Protein AF-A0A0K2ZG49-F1 (afdb_monomer_lite)

pLDDT: mean 92.21, std 7.07, range [54.56, 97.75]

InterPro domains:
  IPR029033 Histidine phosphatase superfamily [G3DSA:3.40.50.1240] (1-82)
  IPR029033 Histidine phosphatase superfamily [SSF53254] (3-73)

Structure (mmCIF, N/CA/C/O backbone):
data_AF-A0A0K2ZG49-F1
#
_entry.id   AF-A0A0K2ZG49-F1
#
loop_
_atom_site.group_PDB
_atom_site.id
_atom_site.type_symbol
_atom_site.label_atom_id
_atom_site.label_alt_id
_atom_site.label_comp_id
_atom_site.label_asym_id
_atom_site.label_entity_id
_atom_site.label_seq_id
_atom_site.pdbx_PDB_ins_code
_atom_site.Cartn_x
_atom_site.Cartn_y
_atom_site.Cartn_z
_atom_site.occupancy
_atom_site.B_iso_or_equiv
_atom_site.auth_seq_id
_atom_site.auth_comp_id
_atom_site.auth_asym_id
_atom_site.auth_atom_id
_atom_site.pdbx_PDB_model_num
ATOM 1 N N . MET A 1 1 ? 19.942 -7.236 -9.152 1.00 54.56 1 MET A N 1
ATOM 2 C CA . MET A 1 1 ? 19.148 -7.886 -8.088 1.00 54.56 1 MET A CA 1
ATOM 3 C C . MET A 1 1 ? 17.684 -7.540 -8.330 1.00 54.56 1 MET A C 1
ATOM 5 O O . MET A 1 1 ? 17.440 -6.382 -8.652 1.00 54.56 1 MET A O 1
ATOM 9 N N . PRO A 1 2 ? 16.733 -8.485 -8.255 1.00 80.19 2 PRO A N 1
ATOM 10 C CA . PRO A 1 2 ? 15.307 -8.160 -8.294 1.00 80.19 2 PRO A CA 1
ATOM 11 C C . PRO A 1 2 ? 14.964 -7.265 -7.095 1.00 80.19 2 PRO A C 1
ATOM 13 O O . PRO A 1 2 ? 15.274 -7.628 -5.965 1.00 80.19 2 PRO A O 1
ATOM 16 N N . GLY A 1 3 ? 14.379 -6.092 -7.338 1.00 85.31 3 GLY A N 1
ATOM 17 C CA . GLY A 1 3 ? 14.117 -5.080 -6.307 1.00 85.31 3 GLY A CA 1
ATOM 18 C C . GLY A 1 3 ? 12.636 -4.740 -6.196 1.00 85.31 3 GLY A C 1
ATOM 19 O O . GLY A 1 3 ? 12.233 -3.639 -6.558 1.00 85.31 3 GLY A O 1
ATOM 20 N N . GLY A 1 4 ? 11.819 -5.698 -5.756 1.00 93.38 4 GLY A N 1
ATOM 21 C CA . GLY A 1 4 ? 10.420 -5.428 -5.421 1.00 93.38 4 GLY A CA 1
ATOM 22 C C . GLY A 1 4 ? 10.302 -4.680 -4.093 1.00 93.38 4 GLY A C 1
ATOM 23 O O . GLY A 1 4 ? 11.113 -4.891 -3.192 1.00 93.38 4 GLY A O 1
ATOM 24 N N . ALA A 1 5 ? 9.289 -3.828 -3.962 1.00 95.75 5 ALA A N 1
ATOM 25 C CA . ALA A 1 5 ? 9.055 -3.038 -2.760 1.00 95.75 5 ALA A CA 1
ATOM 26 C C . ALA A 1 5 ? 7.572 -3.002 -2.380 1.00 95.75 5 ALA A C 1
ATOM 28 O O . ALA A 1 5 ? 6.695 -2.830 -3.231 1.00 95.75 5 ALA A O 1
ATOM 29 N N . LEU A 1 6 ? 7.311 -3.100 -1.076 1.00 96.62 6 LEU A N 1
ATOM 30 C CA . LEU A 1 6 ? 6.074 -2.625 -0.467 1.00 96.62 6 LEU A CA 1
ATOM 31 C C . LEU A 1 6 ? 6.257 -1.144 -0.133 1.00 96.62 6 LEU A C 1
ATOM 33 O O . LEU A 1 6 ? 7.175 -0.780 0.599 1.00 96.62 6 LEU A O 1
ATOM 37 N N . VAL A 1 7 ? 5.399 -0.292 -0.686 1.00 97.19 7 VAL A N 1
ATOM 38 C CA . VAL A 1 7 ? 5.453 1.155 -0.481 1.00 97.19 7 VAL A CA 1
ATOM 39 C C . VAL A 1 7 ? 4.257 1.586 0.353 1.00 97.19 7 VAL A C 1
ATOM 41 O O . VAL A 1 7 ? 3.113 1.452 -0.081 1.00 97.19 7 VAL A O 1
ATOM 44 N N . PHE A 1 8 ? 4.545 2.120 1.539 1.00 97.19 8 PHE A N 1
ATOM 45 C CA . PHE A 1 8 ? 3.565 2.717 2.440 1.00 97.19 8 PHE A CA 1
ATOM 46 C C . PHE A 1 8 ? 3.566 4.232 2.243 1.00 97.19 8 PHE A C 1
ATOM 48 O O . PHE A 1 8 ? 4.574 4.898 2.476 1.00 97.19 8 PHE A O 1
ATOM 55 N N . GLU A 1 9 ? 2.433 4.787 1.829 1.00 97.31 9 GLU A N 1
ATOM 56 C CA . GLU A 1 9 ? 2.280 6.220 1.591 1.00 97.31 9 GLU A CA 1
ATOM 57 C C . GLU A 1 9 ? 1.293 6.804 2.596 1.00 97.31 9 GLU A C 1
ATOM 59 O O . GLU A 1 9 ? 0.165 6.323 2.721 1.00 97.31 9 GLU A O 1
ATOM 64 N N . ARG A 1 10 ? 1.697 7.867 3.300 1.00 97.31 10 ARG A N 1
ATOM 65 C CA . ARG A 1 10 ? 0.806 8.610 4.195 1.00 97.31 10 ARG A CA 1
ATOM 66 C C . ARG A 1 10 ? 0.173 9.781 3.459 1.00 97.31 10 ARG A C 1
ATOM 68 O O . ARG A 1 10 ? 0.855 10.742 3.115 1.00 97.31 10 ARG A O 1
ATOM 75 N N . TRP A 1 11 ? -1.142 9.729 3.316 1.00 95.94 11 TRP A N 1
ATOM 76 C CA . TRP A 1 11 ? -1.952 10.753 2.671 1.00 95.94 11 TRP A CA 1
ATOM 77 C C . TRP A 1 11 ? -2.735 11.559 3.705 1.00 95.94 11 TRP A C 1
ATOM 79 O O . TRP A 1 11 ? -3.143 11.039 4.744 1.00 95.94 11 TRP A O 1
ATOM 89 N N . ARG A 1 12 ? -2.966 12.840 3.407 1.00 95.81 12 ARG A N 1
ATOM 90 C CA . ARG A 1 12 ? -3.921 13.686 4.128 1.00 95.81 12 ARG A CA 1
ATOM 91 C C . ARG A 1 12 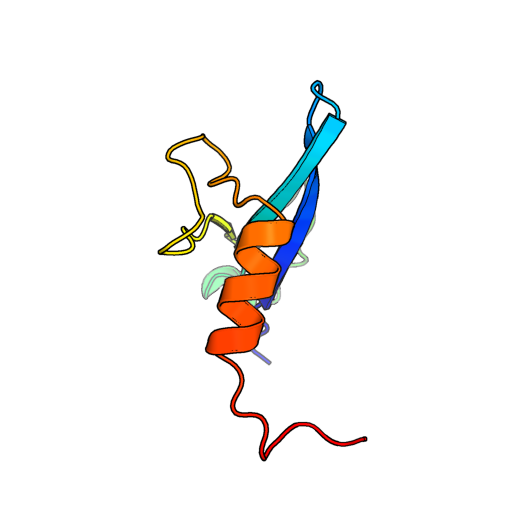? -5.099 13.962 3.201 1.00 95.81 12 ARG A C 1
ATOM 93 O O . ARG A 1 12 ? -4.907 14.533 2.131 1.00 95.81 12 ARG A O 1
ATOM 100 N N . ARG A 1 13 ? -6.290 13.522 3.594 1.00 90.94 13 ARG A N 1
ATOM 101 C CA . ARG A 1 13 ? -7.540 13.756 2.866 1.00 90.94 13 ARG A CA 1
ATOM 102 C C . ARG A 1 13 ? -8.014 15.204 3.033 1.00 90.94 13 ARG A C 1
ATOM 104 O O . ARG A 1 13 ? -7.536 15.928 3.908 1.00 90.94 13 ARG A O 1
ATOM 111 N N . ALA A 1 14 ? -8.968 15.609 2.195 1.00 92.12 14 ALA A N 1
ATOM 112 C CA . ALA A 1 14 ? -9.569 16.944 2.234 1.00 92.12 14 ALA A CA 1
ATOM 113 C C . ALA A 1 14 ? -10.292 17.236 3.563 1.00 92.12 14 ALA A C 1
ATOM 115 O O . ALA A 1 14 ? -10.255 18.363 4.044 1.00 92.12 14 ALA A O 1
ATOM 116 N N . ASP A 1 15 ? -10.865 16.209 4.196 1.00 92.25 15 ASP A N 1
ATOM 117 C CA . ASP A 1 15 ? -11.464 16.257 5.541 1.00 92.25 15 ASP A CA 1
ATOM 118 C C . ASP A 1 15 ? -10.421 16.343 6.679 1.00 92.25 15 ASP A C 1
ATOM 120 O O . ASP A 1 15 ? -10.762 16.339 7.860 1.00 92.25 15 ASP A O 1
ATOM 124 N N . GLY A 1 16 ? -9.131 16.404 6.339 1.00 94.81 16 GLY A N 1
ATOM 125 C CA . GLY A 1 16 ? -8.021 16.469 7.279 1.00 94.81 16 GLY A CA 1
ATOM 126 C C . GLY A 1 16 ? -7.567 15.116 7.830 1.00 94.81 16 GLY A C 1
ATOM 127 O O . GLY A 1 16 ? -6.511 15.075 8.471 1.00 94.81 16 GLY A O 1
ATOM 128 N N . GLN A 1 17 ? -8.284 14.019 7.559 1.00 94.00 17 GLN A N 1
ATOM 129 C CA . GLN A 1 17 ? -7.920 12.691 8.048 1.00 94.00 17 GLN A CA 1
ATOM 130 C C . GLN A 1 17 ? -6.626 12.185 7.404 1.00 94.00 17 GLN A C 1
ATOM 132 O O . GLN A 1 17 ? -6.352 12.409 6.222 1.00 94.00 17 GLN A O 1
ATOM 137 N N . ARG A 1 18 ? -5.813 11.475 8.195 1.00 97.00 18 ARG A N 1
ATOM 138 C CA . ARG A 1 18 ? -4.587 10.818 7.723 1.00 97.00 18 ARG A CA 1
ATOM 139 C C . ARG A 1 18 ? -4.860 9.347 7.455 1.00 97.00 18 ARG A C 1
ATOM 141 O O . ARG A 1 18 ? -5.291 8.621 8.352 1.00 97.00 18 ARG A O 1
ATOM 148 N N . VAL A 1 19 ? -4.554 8.913 6.243 1.00 97.06 19 VAL A N 1
ATOM 149 C CA . VAL A 1 19 ? -4.736 7.531 5.793 1.00 97.06 19 VAL A CA 1
ATOM 150 C C . VAL A 1 19 ? -3.431 6.995 5.222 1.00 97.06 19 VAL A C 1
ATOM 152 O O . VAL A 1 19 ? -2.586 7.760 4.752 1.00 97.06 19 VAL A O 1
ATOM 155 N N . ILE A 1 20 ? -3.265 5.682 5.275 1.00 97.75 20 ILE A N 1
ATOM 156 C CA . ILE A 1 20 ? -2.189 4.952 4.624 1.00 97.75 20 ILE A CA 1
ATOM 157 C C . ILE A 1 20 ? -2.742 4.259 3.386 1.00 97.75 20 ILE A C 1
ATOM 159 O O . ILE A 1 20 ? -3.822 3.666 3.425 1.00 97.75 20 ILE A O 1
ATOM 163 N N . ARG A 1 21 ? -1.977 4.334 2.297 1.00 97.50 21 ARG A N 1
ATOM 164 C CA . ARG A 1 21 ? -2.142 3.493 1.112 1.00 97.50 21 ARG A CA 1
ATOM 165 C C . ARG A 1 21 ? -0.934 2.585 0.997 1.00 97.50 21 ARG A C 1
ATOM 167 O O . ARG A 1 21 ? 0.195 3.039 1.187 1.00 97.50 21 ARG A O 1
ATOM 174 N N . LEU A 1 22 ? -1.179 1.320 0.683 1.00 97.25 22 LEU A N 1
ATOM 175 C CA . LEU A 1 22 ? -0.135 0.343 0.416 1.00 97.25 22 LEU A CA 1
ATOM 176 C C . LEU A 1 22 ? -0.173 -0.029 -1.059 1.00 97.25 22 LEU A C 1
ATOM 178 O O . LEU A 1 22 ? -1.236 -0.282 -1.626 1.00 97.25 22 LEU A O 1
ATOM 182 N N . ARG A 1 23 ? 0.999 -0.093 -1.678 1.00 96.44 23 ARG A N 1
ATOM 183 C CA . ARG A 1 23 ? 1.160 -0.657 -3.016 1.00 96.44 23 ARG A CA 1
ATOM 184 C C . ARG A 1 23 ? 2.381 -1.551 -3.068 1.00 96.44 23 ARG A C 1
ATOM 186 O O . ARG A 1 23 ? 3.380 -1.287 -2.403 1.00 96.44 23 ARG A O 1
ATOM 193 N N . TYR A 1 24 ? 2.306 -2.580 -3.895 1.00 96.38 24 TYR A N 1
ATOM 194 C CA . TYR A 1 24 ? 3.469 -3.355 -4.295 1.00 96.38 24 TYR A CA 1
ATOM 195 C C . TYR A 1 24 ? 3.953 -2.850 -5.650 1.00 96.38 24 TYR A C 1
ATOM 197 O O . TYR A 1 24 ? 3.139 -2.622 -6.548 1.00 96.38 24 TYR A O 1
ATOM 205 N N . THR A 1 25 ? 5.261 -2.668 -5.805 1.00 95.81 25 THR A N 1
ATOM 206 C CA . THR A 1 25 ? 5.879 -2.310 -7.083 1.00 95.81 25 THR A CA 1
ATOM 207 C C . THR A 1 25 ? 7.116 -3.154 -7.335 1.00 95.81 25 THR A C 1
ATOM 209 O O . THR A 1 25 ? 7.888 -3.434 -6.420 1.00 95.81 25 THR A O 1
ATOM 212 N N . ALA A 1 26 ? 7.293 -3.576 -8.581 1.00 95.00 26 ALA A N 1
ATOM 213 C CA . ALA A 1 26 ? 8.450 -4.336 -9.020 1.00 95.00 26 ALA A CA 1
ATOM 214 C C . ALA A 1 26 ? 8.641 -4.159 -10.525 1.00 95.00 26 ALA A C 1
ATOM 216 O O . ALA A 1 26 ? 7.690 -3.888 -11.255 1.00 95.00 26 ALA A O 1
ATOM 217 N N . GLN A 1 27 ? 9.869 -4.347 -11.001 1.00 94.38 27 GLN A N 1
ATOM 218 C CA . GLN A 1 27 ? 10.138 -4.425 -12.434 1.00 94.38 27 GLN A CA 1
ATOM 219 C C . GLN A 1 27 ? 9.562 -5.720 -13.021 1.00 94.38 27 GLN A C 1
ATOM 221 O O . GLN A 1 27 ? 9.669 -6.787 -12.417 1.00 94.38 27 GLN A O 1
ATOM 226 N N . SER A 1 28 ? 9.007 -5.641 -14.230 1.00 93.06 28 SER A N 1
ATOM 227 C CA . SER A 1 28 ? 8.644 -6.824 -15.010 1.00 93.06 28 SER A CA 1
ATOM 228 C C . SER A 1 28 ? 9.889 -7.606 -15.441 1.00 93.06 28 SER A C 1
ATOM 230 O O . SER A 1 28 ? 11.000 -7.072 -15.500 1.00 93.06 28 SER A O 1
ATOM 232 N N . LEU A 1 29 ? 9.705 -8.874 -15.819 1.00 93.94 29 LEU A N 1
ATOM 233 C CA . LEU A 1 29 ? 10.799 -9.703 -16.338 1.00 93.94 29 LEU A CA 1
ATOM 234 C C . LEU A 1 29 ? 11.466 -9.081 -17.573 1.00 93.94 29 LEU A C 1
ATOM 236 O O . LEU A 1 29 ? 12.688 -9.132 -17.691 1.00 93.94 29 LEU A O 1
ATOM 240 N N . ALA A 1 30 ? 10.687 -8.450 -18.458 1.00 92.88 30 ALA A N 1
ATOM 241 C CA . ALA A 1 30 ? 11.218 -7.742 -19.621 1.00 92.88 30 ALA A CA 1
ATOM 242 C C . ALA A 1 30 ? 12.072 -6.529 -19.207 1.00 92.88 30 ALA A C 1
ATOM 244 O O . ALA A 1 30 ? 13.200 -6.387 -19.674 1.00 92.88 30 ALA A O 1
ATOM 245 N N . GLN A 1 31 ? 11.586 -5.707 -18.265 1.00 92.12 31 GLN A N 1
ATOM 246 C CA . GLN A 1 31 ? 12.340 -4.561 -17.737 1.00 92.12 31 GLN A CA 1
ATOM 247 C C . GLN A 1 31 ? 13.665 -4.992 -17.091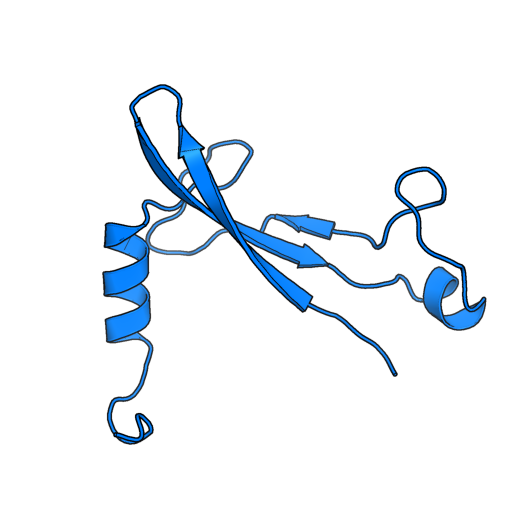 1.00 92.12 31 GLN A C 1
ATOM 249 O O . GLN A 1 31 ? 14.692 -4.356 -17.325 1.00 92.12 31 GLN A O 1
ATOM 254 N N . LEU A 1 32 ? 13.656 -6.082 -16.315 1.00 93.50 32 LEU A N 1
ATOM 255 C CA . LEU A 1 32 ? 14.864 -6.638 -15.699 1.00 93.50 32 LEU A CA 1
ATOM 256 C C . LEU A 1 32 ? 15.842 -7.180 -16.748 1.00 93.50 32 LEU A C 1
ATOM 258 O O . LEU A 1 32 ? 17.032 -6.867 -16.692 1.00 93.50 32 LEU A O 1
ATOM 262 N N . ARG A 1 33 ? 15.350 -7.971 -17.710 1.00 93.69 33 ARG A N 1
ATOM 263 C CA . ARG A 1 33 ? 16.170 -8.608 -18.752 1.00 93.69 33 ARG A CA 1
ATOM 264 C C . ARG A 1 33 ? 16.882 -7.581 -19.627 1.00 93.69 33 ARG A C 1
ATOM 266 O O . ARG A 1 33 ? 18.059 -7.749 -19.927 1.00 93.69 33 ARG A O 1
ATOM 273 N N . GLU A 1 34 ? 16.178 -6.522 -20.009 1.00 93.31 34 GLU A N 1
ATOM 274 C CA . GLU A 1 34 ? 16.700 -5.457 -20.871 1.00 93.31 34 GLU A CA 1
ATOM 275 C C . GLU A 1 34 ? 17.457 -4.372 -20.098 1.00 93.31 34 GLU A C 1
ATOM 277 O O . GLU A 1 34 ? 17.978 -3.442 -20.708 1.00 93.31 34 GLU A O 1
ATOM 282 N N . ARG A 1 35 ? 17.510 -4.463 -18.759 1.00 91.38 35 ARG A N 1
ATOM 283 C CA . ARG A 1 35 ? 18.056 -3.416 -17.877 1.00 91.38 35 ARG A CA 1
ATOM 284 C C . ARG A 1 35 ? 17.453 -2.043 -18.186 1.00 91.38 35 ARG A C 1
ATOM 286 O O . ARG A 1 35 ? 18.150 -1.031 -18.220 1.00 91.38 35 ARG A O 1
ATOM 293 N N . ARG A 1 36 ? 16.146 -2.025 -18.446 1.00 89.69 36 ARG A N 1
ATOM 294 C CA . ARG A 1 36 ? 15.441 -0.834 -18.910 1.00 89.69 36 ARG A CA 1
ATOM 295 C C . ARG A 1 36 ? 15.477 0.247 -17.828 1.00 89.69 36 ARG A C 1
ATOM 297 O O . ARG A 1 36 ? 15.044 0.002 -16.701 1.00 89.69 36 ARG A O 1
ATOM 304 N N . THR A 1 37 ? 15.950 1.441 -18.181 1.00 90.44 37 THR A N 1
ATOM 305 C CA . THR A 1 37 ? 15.849 2.625 -17.318 1.00 90.44 37 THR A CA 1
ATOM 306 C C . THR A 1 37 ? 14.378 2.945 -17.076 1.00 90.44 37 THR A C 1
ATOM 308 O O . THR A 1 37 ? 13.608 3.082 -18.026 1.00 90.44 37 THR A O 1
ATOM 311 N N . LEU A 1 38 ? 13.988 3.048 -15.807 1.00 89.69 38 LEU A N 1
ATOM 312 C CA . LEU A 1 38 ? 12.611 3.331 -15.412 1.00 89.69 38 LEU A CA 1
ATOM 313 C C . LEU A 1 38 ? 12.443 4.831 -15.198 1.00 89.69 38 LEU A C 1
ATOM 315 O O . LEU A 1 38 ? 13.191 5.433 -14.428 1.00 89.69 38 LEU A O 1
ATOM 319 N N . THR A 1 39 ? 11.447 5.425 -15.844 1.00 87.50 39 THR A N 1
ATOM 320 C CA . THR A 1 39 ? 11.059 6.820 -15.613 1.00 87.50 39 THR A CA 1
ATOM 321 C C . THR A 1 39 ? 9.541 6.912 -15.482 1.00 87.50 39 THR A C 1
ATOM 323 O O . THR A 1 39 ? 8.826 5.921 -15.625 1.00 87.50 39 THR A O 1
ATOM 326 N N . LEU A 1 40 ? 9.015 8.103 -15.191 1.00 86.50 40 LEU A N 1
ATOM 327 C CA . LEU A 1 40 ? 7.564 8.309 -15.215 1.00 86.50 40 LEU A CA 1
ATOM 328 C C . LEU A 1 40 ? 7.002 8.226 -16.646 1.00 86.50 40 LEU A C 1
ATOM 330 O O . LEU A 1 40 ? 5.842 7.875 -16.827 1.00 86.50 40 LEU A O 1
ATOM 334 N N . GLN A 1 41 ? 7.825 8.532 -17.655 1.00 82.94 41 GLN A N 1
ATOM 335 C CA . GLN A 1 41 ? 7.442 8.596 -19.069 1.00 82.94 41 GLN A CA 1
ATOM 336 C C . GLN A 1 41 ? 7.803 7.331 -19.869 1.00 82.94 41 GLN A C 1
ATOM 338 O O . GLN A 1 41 ? 7.251 7.115 -20.944 1.00 82.94 41 GLN A O 1
ATOM 343 N N . ALA A 1 42 ? 8.718 6.493 -19.376 1.00 76.94 42 ALA A N 1
ATOM 344 C CA . ALA A 1 42 ? 9.177 5.265 -20.026 1.00 76.94 42 ALA A CA 1
ATOM 345 C C . ALA A 1 42 ? 9.086 4.115 -19.026 1.00 76.94 42 ALA A C 1
ATOM 347 O O . ALA A 1 42 ? 9.552 4.259 -17.896 1.00 76.94 42 ALA A O 1
ATOM 348 N N . PRO A 1 43 ? 8.437 3.006 -19.418 1.00 78.50 43 PRO A N 1
ATOM 349 C CA . PRO A 1 43 ? 7.373 2.407 -18.632 1.00 78.50 43 PRO A CA 1
ATOM 350 C C . PRO A 1 43 ? 7.802 2.254 -17.174 1.00 78.50 43 PRO A C 1
ATOM 352 O O . PRO A 1 43 ? 8.810 1.576 -16.927 1.00 78.50 43 PRO A O 1
ATOM 355 N N . PRO A 1 44 ? 7.068 2.869 -16.226 1.00 86.88 44 PRO A N 1
ATOM 356 C CA . PRO A 1 44 ? 7.379 2.732 -14.814 1.00 86.88 44 PRO A CA 1
ATOM 357 C C . PRO A 1 44 ? 7.354 1.249 -14.422 1.00 86.88 44 PRO A C 1
ATOM 359 O O . PRO A 1 44 ? 6.783 0.416 -15.143 1.00 86.88 44 PRO A O 1
ATOM 362 N N . PRO A 1 45 ? 7.967 0.869 -13.290 1.00 91.38 45 PRO A N 1
ATOM 363 C CA . PRO A 1 45 ? 7.763 -0.478 -12.781 1.00 91.38 45 PRO A CA 1
ATOM 364 C C . PRO A 1 45 ? 6.256 -0.711 -12.586 1.00 91.38 45 PRO A C 1
ATOM 366 O O . PRO A 1 45 ? 5.577 0.170 -12.043 1.00 91.38 45 PRO A O 1
ATOM 369 N N . PRO A 1 46 ? 5.713 -1.866 -13.009 1.00 93.25 46 PRO A N 1
ATOM 370 C CA . PRO A 1 46 ? 4.376 -2.276 -12.619 1.00 93.25 46 PRO A CA 1
ATOM 371 C C . PRO A 1 46 ? 4.136 -2.051 -11.123 1.00 93.25 46 PRO A C 1
ATOM 373 O O . PRO A 1 46 ? 4.995 -2.323 -10.277 1.00 93.25 46 PRO A O 1
ATOM 376 N N . SER A 1 47 ? 2.962 -1.521 -10.797 1.00 94.31 47 SER A N 1
ATOM 377 C CA . SER A 1 47 ? 2.551 -1.269 -9.423 1.00 94.31 47 SER A CA 1
ATOM 378 C C . SER A 1 47 ? 1.079 -1.615 -9.266 1.00 94.31 47 SER A C 1
ATOM 380 O O . SER A 1 47 ? 0.275 -1.298 -10.140 1.00 94.31 47 SER A O 1
ATOM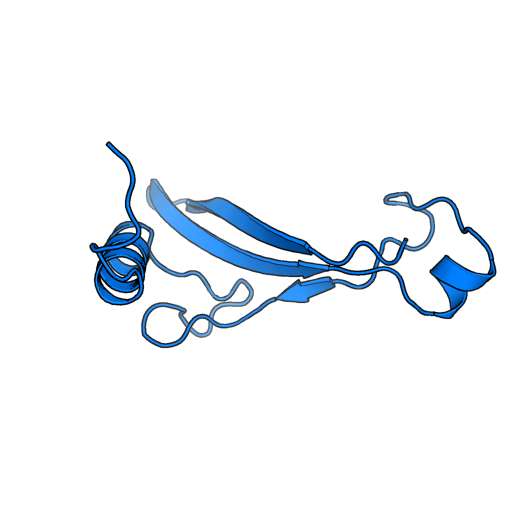 382 N N . ALA A 1 48 ? 0.728 -2.235 -8.144 1.00 94.25 48 ALA A N 1
ATOM 383 C CA . ALA A 1 48 ? -0.648 -2.575 -7.806 1.00 94.25 48 ALA A CA 1
ATOM 384 C C . ALA A 1 48 ? -0.972 -2.123 -6.374 1.00 94.25 48 ALA A C 1
ATOM 386 O O . ALA A 1 48 ? -0.127 -2.301 -5.487 1.00 94.25 48 ALA A O 1
ATOM 387 N N . PRO A 1 49 ? -2.158 -1.534 -6.126 1.00 96.31 49 PRO A N 1
ATOM 388 C CA . PRO A 1 49 ? -2.606 -1.253 -4.769 1.00 96.31 49 PRO A CA 1
ATOM 389 C C . PRO A 1 49 ? -2.826 -2.568 -4.012 1.00 96.31 49 PRO A C 1
ATOM 391 O O . PRO A 1 49 ? -3.288 -3.557 -4.582 1.00 96.31 49 PRO A O 1
ATOM 394 N N . VAL A 1 50 ? -2.505 -2.571 -2.723 1.00 96.44 50 VAL A N 1
ATOM 395 C CA . VAL A 1 50 ? -2.681 -3.720 -1.830 1.00 96.44 50 VAL A CA 1
ATOM 396 C C . VAL A 1 50 ? -3.736 -3.358 -0.796 1.00 96.44 50 VAL A C 1
ATOM 398 O O . VAL A 1 50 ? -3.611 -2.359 -0.089 1.00 96.44 50 VAL A O 1
ATOM 401 N N . PHE A 1 51 ? -4.782 -4.173 -0.717 1.00 97.00 51 PHE A N 1
ATOM 402 C CA . PHE A 1 51 ? -5.802 -4.046 0.314 1.00 97.00 51 PHE A CA 1
ATOM 403 C C . PHE A 1 51 ? -5.250 -4.564 1.647 1.00 97.00 51 PHE A C 1
ATOM 405 O O . PHE A 1 51 ? -4.709 -5.668 1.686 1.00 97.00 51 PHE A O 1
ATOM 412 N N . ILE A 1 52 ? -5.392 -3.792 2.728 1.00 96.56 52 ILE A N 1
ATOM 413 C CA . ILE A 1 52 ? -4.979 -4.189 4.079 1.00 96.56 52 ILE A CA 1
ATOM 414 C C . ILE A 1 52 ? -6.214 -4.698 4.839 1.00 96.56 52 ILE A C 1
ATOM 416 O O . ILE A 1 52 ? -7.078 -3.892 5.216 1.00 96.56 52 ILE A O 1
ATOM 420 N N . PRO A 1 53 ? -6.330 -6.017 5.088 1.00 95.38 53 PRO A N 1
ATOM 421 C CA . PRO A 1 53 ? -7.441 -6.566 5.853 1.00 95.38 53 PRO A CA 1
ATOM 422 C C . PRO A 1 53 ? -7.536 -5.934 7.243 1.00 95.38 53 PRO A C 1
ATOM 424 O O . PRO A 1 53 ? -6.529 -5.708 7.908 1.00 95.38 53 PRO A O 1
ATOM 427 N N . GLY A 1 54 ? -8.761 -5.640 7.676 1.00 94.88 54 GLY A N 1
ATOM 428 C CA . GLY A 1 54 ? -9.026 -5.035 8.983 1.00 94.88 54 GLY A CA 1
ATOM 429 C C . GLY A 1 54 ? -8.936 -3.507 9.032 1.00 94.88 54 GLY A C 1
ATOM 430 O O . GLY A 1 54 ? -9.318 -2.936 10.050 1.00 94.88 54 GLY A O 1
ATOM 431 N N . CYS A 1 55 ? -8.492 -2.819 7.969 1.00 96.06 55 CYS A N 1
ATOM 432 C CA . CYS A 1 55 ? -8.530 -1.349 7.950 1.00 96.06 55 CYS A CA 1
ATOM 433 C C . CYS A 1 55 ? -8.811 -0.687 6.599 1.00 96.06 55 CYS A C 1
ATOM 435 O O . CYS A 1 55 ? -9.342 0.425 6.589 1.00 96.06 55 CYS A O 1
ATOM 437 N N . SER A 1 56 ? -8.456 -1.306 5.469 1.00 96.69 56 SER A N 1
ATOM 438 C CA . SER A 1 56 ? -8.694 -0.700 4.160 1.00 96.69 56 SER A CA 1
ATOM 439 C C . SER A 1 56 ? -10.189 -0.620 3.844 1.00 96.69 56 SER A C 1
ATOM 441 O O . SER A 1 56 ? -10.955 -1.556 4.063 1.00 96.69 56 SER A O 1
ATOM 443 N N . SER A 1 57 ? -10.596 0.510 3.274 1.00 93.56 57 SER A N 1
ATOM 444 C CA . SER A 1 57 ? -11.930 0.720 2.701 1.00 93.56 57 SER A CA 1
ATOM 445 C C . SER A 1 5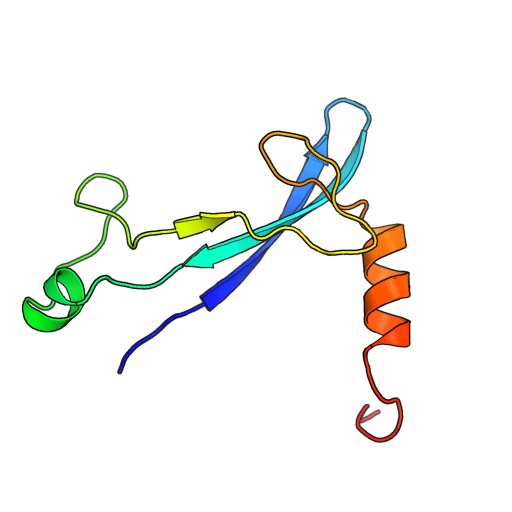7 ? -11.936 0.420 1.200 1.00 93.56 57 SER A C 1
ATOM 447 O O . SER A 1 57 ? -10.906 0.553 0.547 1.00 93.56 57 SER A O 1
ATOM 449 N N . ALA A 1 58 ? -13.091 0.098 0.609 1.00 88.94 58 ALA A N 1
ATOM 450 C CA . ALA A 1 58 ? -13.239 -0.147 -0.837 1.00 88.94 58 ALA A CA 1
ATOM 451 C C . ALA A 1 58 ? -13.159 1.134 -1.707 1.00 88.94 58 ALA A C 1
ATOM 453 O O . ALA A 1 58 ? -13.789 1.241 -2.755 1.00 88.94 58 ALA A O 1
ATOM 454 N N . THR A 1 59 ? -12.400 2.135 -1.262 1.00 85.88 59 THR A N 1
ATOM 455 C CA . THR A 1 59 ? -12.079 3.324 -2.057 1.00 85.88 59 THR A CA 1
ATOM 456 C C . THR A 1 59 ? -11.016 2.988 -3.103 1.00 85.88 59 THR A C 1
ATOM 458 O O . THR A 1 59 ? -10.275 2.021 -2.948 1.00 85.88 59 THR A O 1
ATOM 461 N N . GLN A 1 60 ? -10.879 3.816 -4.143 1.00 81.62 60 GLN A N 1
ATOM 462 C CA . GLN A 1 60 ? -9.902 3.604 -5.224 1.00 81.62 60 GLN A CA 1
ATOM 463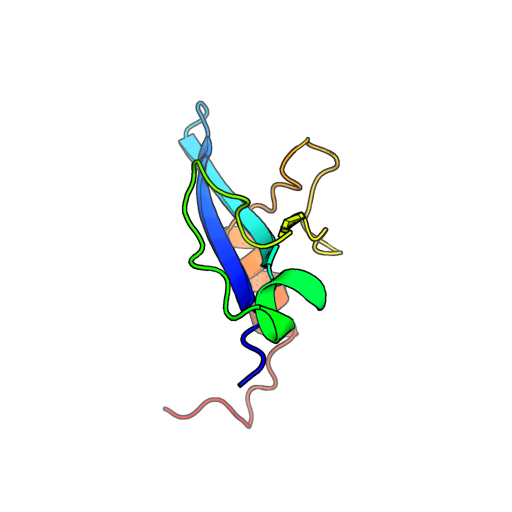 C C . GLN A 1 60 ? -8.452 3.416 -4.727 1.00 81.62 60 GLN A C 1
ATOM 465 O O . GLN A 1 60 ? -7.658 2.754 -5.388 1.00 81.62 60 GLN A O 1
ATOM 470 N N . GLY A 1 61 ? -8.098 3.996 -3.573 1.00 85.19 61 GLY A N 1
ATOM 471 C CA . GLY A 1 61 ? -6.762 3.901 -2.976 1.00 85.19 61 GLY A CA 1
ATOM 472 C C . GLY A 1 61 ? -6.608 2.853 -1.871 1.00 85.19 61 GLY A C 1
ATOM 473 O O . GLY A 1 61 ? -5.523 2.759 -1.306 1.00 85.19 61 GLY A O 1
ATOM 474 N N . TYR A 1 62 ? -7.670 2.112 -1.533 1.00 95.94 62 TYR A N 1
ATOM 475 C CA . TYR A 1 62 ? -7.725 1.231 -0.361 1.00 95.94 62 TYR A CA 1
ATOM 476 C C . TYR A 1 62 ? -7.304 1.907 0.944 1.00 95.94 62 TYR A C 1
ATOM 478 O O . TYR A 1 62 ? -6.579 1.335 1.761 1.00 95.94 62 TYR A O 1
ATOM 486 N N . ASP A 1 63 ? -7.790 3.135 1.138 1.00 96.06 63 ASP A N 1
ATOM 487 C CA . ASP A 1 63 ? -7.432 3.970 2.278 1.00 96.06 63 ASP A CA 1
ATOM 488 C C . ASP A 1 63 ? -7.678 3.230 3.594 1.00 96.06 63 ASP A C 1
ATOM 490 O O . ASP A 1 63 ? -8.801 2.797 3.876 1.00 96.06 63 ASP A O 1
ATOM 494 N N . CYS A 1 64 ? -6.613 3.133 4.385 1.00 97.25 64 CYS A N 1
ATOM 495 C CA . CYS A 1 64 ? -6.590 2.574 5.725 1.00 97.25 64 CYS A CA 1
ATOM 496 C C . CYS A 1 64 ? -6.317 3.712 6.724 1.00 97.25 64 CYS A C 1
ATOM 498 O O . CYS A 1 64 ? -5.265 4.354 6.630 1.00 97.25 64 CYS A O 1
ATOM 500 N N . PRO A 1 65 ? -7.227 4.030 7.662 1.00 96.81 65 PRO A N 1
ATOM 501 C CA . PRO A 1 65 ? -6.989 5.084 8.645 1.00 96.81 65 PRO A CA 1
ATOM 502 C C . PRO A 1 65 ? -5.708 4.827 9.446 1.00 96.81 65 PRO A C 1
ATOM 504 O O . PRO A 1 65 ? -5.494 3.726 9.953 1.00 96.81 65 PRO A O 1
ATOM 507 N N . LEU A 1 66 ? -4.857 5.850 9.584 1.00 97.00 66 LEU A N 1
ATOM 508 C CA . LEU A 1 66 ? -3.561 5.706 10.255 1.00 97.00 66 LEU A CA 1
ATOM 509 C C . LEU A 1 66 ? -3.670 5.157 11.696 1.00 97.00 66 LEU A C 1
ATOM 511 O O . LEU A 1 66 ? -2.881 4.272 12.025 1.00 97.00 66 LEU A O 1
ATOM 515 N N . PRO A 1 67 ? -4.618 5.607 12.549 1.00 96.75 67 PRO A N 1
ATOM 516 C CA . PRO A 1 67 ? -4.758 5.051 13.896 1.00 96.75 67 PRO A CA 1
ATOM 517 C C . PRO A 1 67 ? -5.106 3.558 13.886 1.00 96.75 67 PRO A C 1
ATOM 519 O O . PRO A 1 67 ? -4.520 2.789 14.639 1.00 96.75 67 PRO A O 1
ATOM 522 N N . THR A 1 68 ? -6.000 3.134 12.986 1.00 97.31 68 THR A N 1
ATOM 523 C CA . THR A 1 68 ? -6.381 1.723 12.839 1.00 97.31 68 THR A CA 1
ATOM 524 C C . THR A 1 68 ? -5.195 0.880 12.379 1.00 97.31 68 THR A C 1
ATOM 526 O O . THR A 1 68 ? -4.965 -0.191 12.933 1.00 97.31 68 THR A O 1
ATOM 529 N N . LEU A 1 69 ? -4.397 1.373 11.421 1.00 97.06 69 LEU A N 1
ATOM 530 C CA . LEU A 1 69 ? -3.183 0.670 10.999 1.00 97.06 69 LEU A CA 1
ATOM 531 C C . LEU A 1 69 ? -2.190 0.507 12.152 1.00 97.06 69 LEU A C 1
ATOM 533 O O . LEU A 1 69 ? -1.614 -0.564 12.299 1.00 97.06 69 LEU A O 1
ATOM 537 N N . ALA A 1 70 ? -1.984 1.550 12.959 1.00 96.31 70 ALA A N 1
ATOM 538 C CA . ALA A 1 70 ? -1.062 1.492 14.090 1.00 96.31 70 ALA A CA 1
ATOM 539 C C . ALA A 1 70 ? -1.469 0.401 15.094 1.00 96.31 70 ALA A C 1
ATOM 541 O O . ALA A 1 70 ? -0.616 -0.365 15.536 1.00 96.31 70 ALA A O 1
ATOM 542 N N . THR A 1 71 ? -2.767 0.270 15.388 1.00 97.25 71 THR A N 1
ATOM 543 C CA . THR A 1 71 ? -3.291 -0.824 16.219 1.00 97.25 71 THR A CA 1
ATOM 544 C C . THR A 1 71 ? -3.052 -2.193 15.581 1.00 97.25 71 THR A C 1
ATOM 546 O O . THR A 1 71 ? -2.589 -3.102 16.264 1.00 97.25 71 THR A O 1
ATOM 549 N N . LEU A 1 72 ? -3.321 -2.345 14.279 1.00 96.75 72 LEU A N 1
ATOM 550 C CA . LEU A 1 72 ? -3.098 -3.611 13.571 1.00 96.75 72 LEU A CA 1
ATOM 551 C C . LEU A 1 72 ? -1.621 -4.017 13.558 1.00 96.75 72 LEU A C 1
ATOM 553 O O . LEU A 1 72 ? -1.309 -5.174 13.812 1.00 96.75 72 LEU A O 1
ATOM 557 N N . ILE A 1 73 ? -0.713 -3.073 13.299 1.00 95.00 73 ILE A N 1
ATOM 558 C CA . ILE A 1 73 ? 0.732 -3.322 13.323 1.00 95.00 73 ILE A CA 1
ATOM 559 C C . ILE A 1 73 ? 1.182 -3.695 14.736 1.00 95.00 73 ILE A C 1
ATOM 561 O O . ILE A 1 73 ? 1.913 -4.666 14.893 1.00 95.00 73 ILE A O 1
ATOM 565 N N . GLY A 1 74 ? 0.713 -2.977 15.761 1.00 94.62 74 GLY A N 1
ATOM 566 C CA . GLY A 1 74 ? 1.031 -3.294 17.154 1.00 94.62 74 GLY A CA 1
ATOM 567 C C . GLY A 1 74 ? 0.594 -4.703 17.565 1.00 94.62 74 GLY A C 1
ATOM 568 O O . GLY A 1 74 ? 1.296 -5.350 18.330 1.00 94.62 74 GLY A O 1
ATOM 569 N N . ALA A 1 75 ? -0.522 -5.201 17.024 1.00 94.69 75 ALA A N 1
ATOM 570 C CA . ALA A 1 75 ? -0.978 -6.573 17.250 1.00 94.69 75 ALA A CA 1
ATOM 571 C C . ALA A 1 75 ? -0.249 -7.621 16.384 1.00 94.69 75 ALA A C 1
ATOM 573 O O . ALA A 1 75 ? -0.234 -8.797 16.737 1.00 94.69 75 ALA A O 1
ATOM 574 N N . ALA A 1 76 ? 0.311 -7.219 15.239 1.00 94.31 76 ALA A N 1
ATOM 575 C CA . ALA A 1 76 ? 0.992 -8.111 14.300 1.00 94.31 76 ALA A CA 1
ATOM 576 C C . ALA A 1 76 ? 2.491 -8.283 14.594 1.00 94.31 76 ALA A C 1
ATOM 578 O O . ALA A 1 76 ? 3.086 -9.272 14.167 1.00 94.31 76 ALA A O 1
ATOM 579 N N . ILE A 1 77 ? 3.109 -7.318 15.277 1.00 94.25 77 ILE A N 1
ATOM 580 C CA . ILE A 1 77 ? 4.503 -7.405 15.710 1.00 94.25 77 ILE A CA 1
ATOM 581 C C . ILE A 1 77 ? 4.568 -8.232 16.988 1.00 94.25 77 ILE A C 1
ATOM 583 O O . ILE A 1 77 ? 3.889 -7.935 17.967 1.00 94.25 77 ILE A O 1
ATOM 587 N N . ASP A 1 78 ? 5.439 -9.234 16.994 1.00 94.19 78 ASP A N 1
ATOM 588 C CA . ASP A 1 78 ? 5.778 -9.958 18.208 1.00 94.19 78 ASP A CA 1
ATOM 589 C C . ASP A 1 78 ? 6.746 -9.113 19.062 1.00 94.19 78 ASP A C 1
ATOM 591 O O . ASP A 1 78 ? 7.862 -8.817 18.610 1.00 94.19 78 ASP A O 1
ATOM 595 N N . PRO A 1 79 ? 6.343 -8.711 20.284 1.00 91.12 79 PRO A N 1
ATOM 596 C CA . PRO A 1 79 ? 7.138 -7.820 21.120 1.00 91.12 79 PRO A CA 1
ATOM 597 C C . PRO A 1 79 ? 8.525 -8.361 21.469 1.00 91.12 79 PRO A C 1
A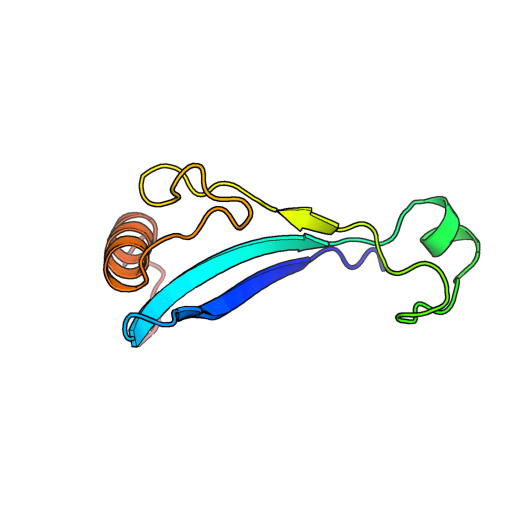TOM 599 O O . PRO A 1 79 ? 9.416 -7.564 21.744 1.00 91.12 79 PRO A O 1
ATOM 602 N N . GLN A 1 80 ? 8.742 -9.683 21.433 1.00 93.81 80 GLN A N 1
ATOM 603 C CA . GLN A 1 80 ? 10.044 -10.268 21.776 1.00 93.81 80 GLN A CA 1
ATOM 604 C C . GLN A 1 80 ? 11.165 -9.878 20.796 1.00 93.81 80 GLN A C 1
ATOM 606 O O . GLN A 1 80 ? 12.341 -10.021 21.118 1.00 93.81 80 GLN A O 1
ATOM 611 N N . PHE A 1 81 ? 10.807 -9.390 19.602 1.00 91.31 81 PHE A N 1
ATOM 612 C CA . PHE A 1 81 ? 11.750 -8.966 18.565 1.00 91.31 81 PHE A CA 1
ATOM 613 C C . PHE A 1 81 ? 11.871 -7.441 18.433 1.00 91.31 81 PHE A C 1
ATOM 615 O O . PHE A 1 81 ? 12.502 -6.958 17.491 1.00 91.31 81 PHE A O 1
ATOM 622 N N . LEU A 1 82 ? 11.282 -6.671 19.350 1.00 87.94 82 LEU A N 1
ATOM 623 C CA . LEU A 1 82 ? 11.502 -5.230 19.433 1.00 87.94 82 LEU A CA 1
ATOM 624 C C . LEU A 1 82 ? 12.753 -4.968 20.281 1.00 87.94 82 LEU A C 1
ATOM 626 O O . LEU A 1 82 ? 12.753 -5.212 21.484 1.00 87.94 82 LEU A O 1
ATOM 630 N N . SER A 1 83 ? 13.831 -4.499 19.649 1.00 80.88 83 SER A N 1
ATOM 631 C CA . SER A 1 83 ? 15.001 -3.980 20.365 1.00 80.88 83 SER A CA 1
ATOM 632 C C . SER A 1 83 ? 14.699 -2.596 20.945 1.00 80.88 83 SER A C 1
ATOM 634 O O . SER A 1 83 ? 14.050 -1.795 20.267 1.00 80.88 83 SER A O 1
ATOM 636 N N . GLU A 1 84 ? 15.185 -2.331 22.161 1.00 63.12 84 GLU A N 1
ATOM 637 C CA . GLU A 1 84 ? 15.112 -1.015 22.822 1.00 63.12 84 GLU A CA 1
ATOM 638 C C . GLU A 1 84 ? 15.909 0.082 22.101 1.00 63.12 84 GLU A C 1
ATOM 640 O O . GLU A 1 84 ? 16.972 -0.229 21.511 1.00 63.12 84 GLU A O 1
#

Sequence (84 aa):
MPGGALVFERWRRADGQRVIRLRYTAQSLAQLRERRTLTLQAPPPPSAPVFIPGCSSATQGYDCPLPTLATLIGAAIDPQFLSE

Foldseek 3Di:
DWDKDWDWDWDQDPVRFIWIWIKIFTADPVCVVVVPDADPVGPHTDMDTDADPQAFDPDPRSTGGPVRVVVVVVVVDDPVPDDD

Radius of gyration: 16.25 Å; chains: 1; bounding box: 32×27×44 Å

Organism: NCBI:txid487906

Secondary structure (DSSP, 8-state):
----EEEEEEEE-TTS-EEEEEEEE---HHHHHTTPPP-SSSPPP-EEEE--TTT--SSTT--EEHHHHHHHHHHHS-GGG---